Protein AF-C1FHH2-F1 (afdb_monomer_lite)

Radius of gyration: 16.03 Å; chains: 1; bounding box: 35×28×40 Å

Sequence (128 aa):
MITPAQGFLLSTAGNAAMCVGLPRKQVTDIYLNGTQIQDNSEADAGWRFFGLAGGAACAAVYLADKTVTNADDRKILNGAIAANAIGNAALFVQHKFMDHVKPELRWLNLGMQAGVAGLAVKALLDKK

Foldseek 3Di:
DQALLNLLLVLQLVQLCCLQPDQPQVVVVVFFDPDGDDDDPVVSVVSNVSSVVSNVVSVVLVVCVVPDDDDVSLLVSLVVSLVVLVVQLCCLPPPPVNPRTDPVVSVVSNVSSVVSNVNSVVSNVVSD

Organism: Micromonas commoda (strain RCC299 / NOUM17 / CCMP2709) (NCBI:txid296587)

pLDDT: mean 88.23, std 6.31, range [51.91, 94.69]

Structure (mmCIF, N/CA/C/O backbone):
data_AF-C1FHH2-F1
#
_entry.id   AF-C1FHH2-F1
#
loop_
_atom_site.group_PDB
_atom_site.id
_atom_site.type_symbol
_atom_site.label_atom_id
_atom_site.label_alt_id
_atom_site.label_comp_id
_atom_site.label_asym_id
_atom_site.label_entity_id
_atom_site.label_seq_id
_atom_site.pdbx_PDB_ins_code
_atom_site.Cartn_x
_atom_site.Cartn_y
_atom_site.Cartn_z
_atom_site.occupancy
_atom_site.B_iso_or_equiv
_atom_site.auth_seq_id
_atom_site.auth_comp_id
_atom_site.auth_asym_id
_atom_site.auth_atom_id
_atom_site.pdbx_PDB_model_num
ATOM 1 N N . MET A 1 1 ? -19.039 9.250 4.655 1.00 66.19 1 MET A N 1
ATOM 2 C CA . MET A 1 1 ? -17.614 9.587 4.876 1.00 66.19 1 MET A CA 1
ATOM 3 C C . MET A 1 1 ? -16.800 8.371 4.458 1.00 66.19 1 MET A C 1
ATOM 5 O O . MET A 1 1 ? -17.252 7.273 4.755 1.00 66.19 1 MET A O 1
ATOM 9 N N . ILE A 1 2 ? -15.699 8.543 3.722 1.00 83.06 2 ILE A N 1
ATOM 10 C CA . ILE A 1 2 ? -14.826 7.429 3.302 1.00 83.06 2 ILE A CA 1
ATOM 11 C C . ILE A 1 2 ? -14.090 6.895 4.540 1.00 83.06 2 ILE A C 1
ATOM 13 O O . ILE A 1 2 ? -13.546 7.696 5.301 1.00 83.06 2 ILE A O 1
ATOM 17 N N . THR A 1 3 ? -14.096 5.577 4.767 1.00 89.56 3 THR A N 1
ATOM 18 C CA . THR A 1 3 ? -13.329 4.952 5.862 1.00 89.56 3 THR A CA 1
ATOM 19 C C . THR A 1 3 ? -11.839 4.877 5.509 1.00 89.56 3 THR A C 1
ATOM 21 O O . THR A 1 3 ? -11.492 4.858 4.325 1.00 89.56 3 THR A O 1
ATOM 24 N N . PRO A 1 4 ? -10.926 4.789 6.494 1.00 91.31 4 PRO A N 1
ATOM 25 C CA . PRO A 1 4 ? -9.502 4.594 6.214 1.00 91.31 4 PRO A CA 1
ATOM 26 C C . PRO A 1 4 ? -9.228 3.385 5.309 1.00 91.31 4 PRO A C 1
ATOM 28 O O . PRO A 1 4 ? -8.425 3.477 4.384 1.00 91.31 4 PRO A O 1
ATOM 31 N N . ALA A 1 5 ? -9.958 2.283 5.508 1.00 91.62 5 ALA A N 1
ATOM 32 C CA . ALA A 1 5 ? -9.858 1.083 4.680 1.00 91.62 5 ALA A CA 1
ATOM 33 C C . ALA A 1 5 ? -10.319 1.316 3.233 1.00 91.62 5 ALA A C 1
ATOM 35 O O . ALA A 1 5 ? -9.680 0.836 2.301 1.00 91.62 5 ALA A O 1
ATOM 36 N N . GLN A 1 6 ? -11.391 2.087 3.021 1.00 91.12 6 GLN A N 1
ATOM 37 C CA . GLN A 1 6 ? -11.810 2.496 1.677 1.00 91.12 6 GLN A CA 1
ATOM 38 C C . GLN A 1 6 ? -10.769 3.403 1.008 1.00 91.12 6 GLN A C 1
ATOM 40 O O . GLN A 1 6 ? -10.508 3.248 -0.181 1.00 91.12 6 GLN A O 1
ATOM 45 N N . GLY A 1 7 ? -10.147 4.313 1.763 1.00 88.94 7 GLY A N 1
ATOM 46 C CA . GLY A 1 7 ? -9.039 5.134 1.271 1.00 88.94 7 GLY A CA 1
ATOM 47 C C . GLY A 1 7 ? -7.842 4.285 0.838 1.00 88.94 7 GLY A C 1
ATOM 48 O O . GLY A 1 7 ? -7.342 4.457 -0.270 1.00 88.94 7 GLY A O 1
ATOM 49 N N . PHE A 1 8 ? -7.437 3.325 1.675 1.00 90.25 8 PHE A N 1
ATOM 50 C CA . PHE A 1 8 ? -6.359 2.377 1.375 1.00 90.25 8 PHE A CA 1
ATOM 51 C C . PHE A 1 8 ? -6.658 1.526 0.134 1.00 90.25 8 PHE A C 1
ATOM 53 O O . PHE A 1 8 ? -5.800 1.346 -0.732 1.00 90.25 8 PHE A O 1
ATOM 60 N N . LEU A 1 9 ? -7.896 1.036 0.017 1.00 90.81 9 LEU A N 1
ATOM 61 C CA . LEU A 1 9 ? -8.351 0.280 -1.144 1.00 90.81 9 LEU A CA 1
ATOM 62 C C . LEU A 1 9 ? -8.231 1.116 -2.424 1.00 90.81 9 LEU A C 1
ATOM 64 O O . LEU A 1 9 ? -7.641 0.660 -3.400 1.00 90.81 9 LEU A O 1
ATOM 68 N N . LEU A 1 10 ? -8.751 2.347 -2.414 1.00 86.06 10 LEU A N 1
ATOM 69 C CA . LEU A 1 10 ? -8.702 3.248 -3.568 1.00 86.06 10 LEU A CA 1
ATOM 70 C C . LEU A 1 10 ? -7.269 3.628 -3.957 1.00 86.06 10 LEU A C 1
ATOM 72 O O . LEU A 1 10 ? -6.986 3.768 -5.145 1.00 86.06 10 LEU A O 1
ATOM 76 N N . SER A 1 11 ? -6.363 3.775 -2.986 1.00 84.56 11 SER A N 1
ATOM 77 C CA . SER A 1 11 ? -4.970 4.130 -3.269 1.00 84.56 11 SER A CA 1
ATOM 78 C C . SER A 1 11 ? -4.131 2.955 -3.780 1.00 84.56 11 SER A C 1
ATOM 80 O O . SER A 1 11 ? -3.161 3.179 -4.503 1.00 84.56 11 SER A O 1
ATOM 82 N N . THR A 1 12 ? -4.489 1.714 -3.429 1.00 86.38 12 THR A N 1
ATOM 83 C CA . THR A 1 12 ? -3.597 0.552 -3.602 1.00 86.38 12 THR A CA 1
ATOM 84 C C . THR A 1 12 ? -4.122 -0.496 -4.586 1.00 86.38 12 THR A C 1
ATOM 86 O O . THR A 1 12 ? -3.328 -1.120 -5.292 1.00 86.38 12 THR A O 1
ATOM 89 N N . ALA A 1 13 ? -5.442 -0.674 -4.707 1.00 86.25 13 ALA A N 1
ATOM 90 C CA . ALA A 1 13 ? -6.019 -1.730 -5.546 1.00 86.25 13 ALA A CA 1
ATOM 91 C C . ALA A 1 13 ? -5.738 -1.534 -7.041 1.00 86.25 13 ALA A C 1
ATOM 93 O O . ALA A 1 13 ? -5.522 -2.510 -7.757 1.00 86.25 13 ALA A O 1
ATOM 94 N N . GLY A 1 14 ? -5.692 -0.281 -7.505 1.00 83.75 14 GLY A N 1
ATOM 95 C CA . GLY A 1 14 ? -5.312 0.038 -8.881 1.00 83.75 14 GLY A CA 1
ATOM 96 C C . GLY A 1 14 ? -3.899 -0.449 -9.203 1.00 83.75 14 GLY A C 1
ATOM 97 O O . GLY A 1 14 ? -3.701 -1.142 -10.195 1.00 83.75 14 GLY A O 1
ATOM 98 N N . ASN A 1 15 ? -2.934 -0.188 -8.315 1.00 84.88 15 ASN A N 1
ATOM 99 C CA . ASN A 1 15 ? -1.556 -0.659 -8.480 1.00 84.88 15 ASN A CA 1
ATOM 100 C C . ASN A 1 15 ? -1.490 -2.190 -8.497 1.00 84.88 15 ASN A C 1
ATOM 102 O O . ASN A 1 15 ? -0.841 -2.766 -9.364 1.00 84.88 15 ASN A O 1
ATOM 106 N N . ALA A 1 16 ? -2.219 -2.852 -7.595 1.00 89.81 16 ALA A N 1
ATOM 107 C CA . ALA A 1 16 ? -2.303 -4.309 -7.565 1.00 89.81 16 ALA A CA 1
ATOM 108 C C . ALA A 1 16 ? -2.843 -4.890 -8.885 1.00 89.81 16 ALA A C 1
ATOM 110 O O . ALA A 1 16 ? -2.253 -5.817 -9.439 1.00 89.81 16 ALA A O 1
ATOM 111 N N . ALA A 1 17 ? -3.919 -4.314 -9.427 1.00 88.88 17 ALA A N 1
ATOM 112 C CA . ALA A 1 17 ? -4.493 -4.740 -10.701 1.00 88.88 17 ALA A CA 1
ATOM 113 C C . ALA A 1 17 ? -3.524 -4.529 -11.874 1.00 88.88 17 ALA A C 1
ATOM 115 O O . ALA A 1 17 ? -3.368 -5.422 -12.705 1.00 88.88 17 ALA A O 1
ATOM 116 N N . MET A 1 18 ? -2.824 -3.391 -11.915 1.00 87.12 18 MET A N 1
ATOM 117 C CA . MET A 1 18 ? -1.807 -3.102 -12.933 1.00 87.12 18 MET A CA 1
ATOM 118 C C . MET A 1 18 ? -0.657 -4.112 -12.879 1.00 87.12 18 MET A C 1
ATOM 120 O O . MET A 1 18 ? -0.188 -4.564 -13.922 1.00 87.12 18 MET A O 1
ATOM 124 N N . CYS A 1 19 ? -0.249 -4.519 -11.673 1.00 89.12 19 CYS A N 1
ATOM 125 C CA . CYS A 1 19 ? 0.794 -5.521 -11.486 1.00 89.12 19 CYS A CA 1
ATOM 126 C C . CYS A 1 19 ? 0.431 -6.905 -12.054 1.00 89.12 19 CYS A C 1
ATOM 128 O O . CYS A 1 19 ? 1.304 -7.648 -12.495 1.00 89.12 19 CYS A O 1
ATOM 130 N N . VAL A 1 20 ? -0.855 -7.265 -12.058 1.00 90.06 20 VAL A N 1
ATOM 131 C CA . VAL A 1 20 ? -1.324 -8.546 -12.615 1.00 90.06 20 VAL A CA 1
ATOM 132 C C . VAL A 1 20 ? -1.636 -8.437 -14.106 1.00 90.06 20 VAL A C 1
ATOM 134 O O . VAL A 1 20 ? -1.329 -9.347 -14.874 1.00 90.06 20 VAL A O 1
ATOM 137 N N . GLY A 1 21 ? -2.300 -7.351 -14.498 1.00 87.62 21 GLY A N 1
ATOM 138 C CA . GLY A 1 21 ? -2.935 -7.221 -15.805 1.00 87.62 21 GLY A CA 1
ATOM 139 C C . GLY A 1 21 ? -2.034 -6.669 -16.901 1.00 87.62 21 GLY A C 1
ATOM 140 O O . GLY A 1 21 ? -2.332 -6.890 -18.073 1.00 87.62 21 GLY A O 1
ATOM 141 N N . LEU A 1 22 ? -0.956 -5.960 -16.553 1.00 88.81 22 LEU A N 1
ATOM 142 C CA . LEU A 1 22 ? -0.108 -5.285 -17.533 1.00 88.81 22 LEU A CA 1
ATOM 143 C C . LEU A 1 22 ? 1.336 -5.800 -17.529 1.00 88.81 22 LEU A C 1
ATOM 145 O O . LEU A 1 22 ? 1.862 -6.148 -16.468 1.00 88.81 22 LEU A O 1
ATOM 149 N N . PRO A 1 23 ? 2.014 -5.797 -18.697 1.00 88.25 23 PRO A N 1
ATOM 150 C CA . PRO A 1 23 ? 3.417 -6.182 -18.786 1.00 88.25 23 PRO A CA 1
ATOM 151 C C . PRO A 1 23 ? 4.298 -5.305 -17.894 1.00 88.25 23 PRO A C 1
ATOM 153 O O . PRO A 1 23 ? 4.286 -4.076 -18.029 1.00 88.25 23 PRO A O 1
ATOM 156 N N . ARG A 1 24 ? 5.119 -5.928 -17.035 1.00 89.38 24 ARG A N 1
ATOM 157 C CA . ARG A 1 24 ? 5.987 -5.216 -16.084 1.00 89.38 24 ARG A CA 1
ATOM 158 C C . ARG A 1 24 ? 6.814 -4.132 -16.762 1.00 89.38 24 ARG A C 1
ATOM 160 O O . ARG A 1 24 ? 6.800 -2.998 -16.302 1.00 89.38 24 ARG A O 1
ATOM 167 N N . LYS A 1 25 ? 7.479 -4.471 -17.874 1.00 86.69 25 LYS A N 1
ATOM 168 C CA . LYS A 1 25 ? 8.348 -3.551 -18.620 1.00 86.69 25 LYS A CA 1
ATOM 169 C C . LYS A 1 25 ? 7.626 -2.265 -19.024 1.00 86.69 25 LYS A C 1
ATOM 171 O O . LYS A 1 25 ? 8.120 -1.176 -18.747 1.00 86.69 25 LYS A O 1
ATOM 176 N N . GLN A 1 26 ? 6.448 -2.387 -19.632 1.00 83.62 26 GLN A N 1
ATOM 177 C CA . GLN A 1 26 ? 5.676 -1.232 -20.092 1.00 83.62 26 GLN A CA 1
ATOM 178 C C . GLN A 1 26 ? 5.253 -0.341 -18.924 1.00 83.62 26 GLN A C 1
ATOM 180 O O . GLN A 1 26 ? 5.376 0.878 -19.004 1.00 83.62 26 GLN A O 1
ATOM 185 N N . VAL A 1 27 ? 4.804 -0.944 -17.818 1.00 84.12 27 VAL A N 1
ATOM 186 C CA . VAL A 1 27 ? 4.428 -0.181 -16.623 1.00 84.12 27 VAL A CA 1
ATOM 187 C C . VAL A 1 27 ? 5.647 0.529 -16.043 1.00 84.12 27 VAL A C 1
ATOM 189 O O . VAL A 1 27 ? 5.601 1.727 -15.790 1.00 84.12 27 VAL A O 1
ATOM 192 N N . THR A 1 28 ? 6.775 -0.155 -15.885 1.00 84.12 28 THR A N 1
ATOM 193 C CA . THR A 1 28 ? 7.985 0.472 -15.342 1.00 84.12 28 THR A CA 1
ATOM 194 C C . THR A 1 28 ? 8.552 1.560 -16.246 1.00 84.12 28 THR A C 1
ATOM 196 O O . THR A 1 28 ? 8.997 2.574 -15.727 1.00 84.12 28 THR A O 1
ATOM 199 N N . ASP A 1 29 ? 8.475 1.428 -17.572 1.00 82.50 29 ASP A N 1
ATOM 200 C CA . ASP A 1 29 ? 8.922 2.478 -18.499 1.00 82.50 29 ASP A CA 1
ATOM 201 C C . ASP A 1 29 ? 8.090 3.773 -18.329 1.00 82.50 29 ASP A C 1
ATOM 203 O O . ASP A 1 29 ? 8.594 4.883 -18.513 1.00 82.50 29 ASP A O 1
ATOM 207 N N . ILE A 1 30 ? 6.819 3.660 -17.915 1.00 82.75 30 ILE A N 1
ATOM 208 C CA . ILE A 1 30 ? 5.981 4.817 -17.556 1.00 82.75 30 ILE A CA 1
ATOM 209 C C . ILE A 1 30 ? 6.450 5.441 -16.237 1.00 82.75 30 ILE A C 1
ATOM 211 O O . ILE A 1 30 ? 6.467 6.670 -16.123 1.00 82.75 30 ILE A O 1
ATOM 215 N N . TYR A 1 31 ? 6.830 4.621 -15.255 1.00 83.12 31 TYR A N 1
ATOM 216 C CA . TYR A 1 31 ? 7.180 5.081 -13.909 1.00 83.12 31 TYR A CA 1
ATOM 217 C C . TYR A 1 31 ? 8.607 5.617 -13.780 1.00 83.12 31 TYR A C 1
ATOM 219 O O . TYR A 1 31 ? 8.854 6.501 -12.958 1.00 83.12 31 TYR A O 1
ATOM 227 N N . LEU A 1 32 ? 9.545 5.093 -14.565 1.00 85.88 32 LEU A N 1
ATOM 228 C CA . LEU A 1 32 ? 10.966 5.379 -14.418 1.00 85.88 32 LEU A CA 1
ATOM 229 C C . LEU A 1 32 ? 11.404 6.605 -15.223 1.00 85.88 32 LEU A C 1
ATOM 231 O O . LEU A 1 32 ? 10.920 6.878 -16.323 1.00 85.88 32 LEU A O 1
ATOM 235 N N . ASN A 1 33 ? 12.357 7.353 -14.675 1.00 80.56 33 ASN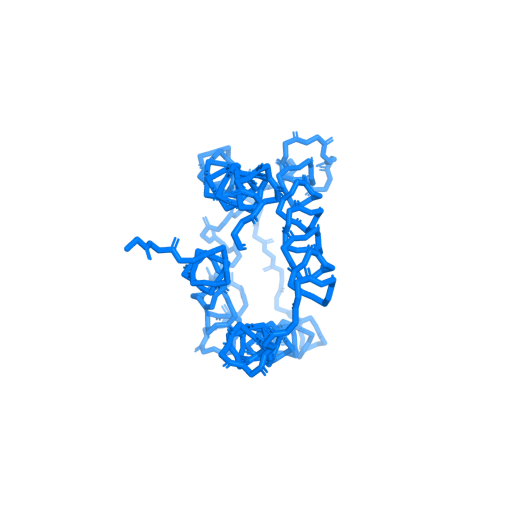 A N 1
ATOM 236 C CA . ASN A 1 33 ? 12.939 8.521 -15.322 1.00 80.56 33 ASN A CA 1
ATOM 237 C C . ASN A 1 33 ? 14.059 8.098 -16.287 1.00 80.56 33 ASN A C 1
ATOM 239 O O . ASN A 1 33 ? 15.230 8.037 -15.915 1.00 80.56 33 ASN A O 1
ATOM 243 N N . GLY A 1 34 ? 13.685 7.720 -17.512 1.00 70.19 34 GLY A N 1
ATOM 244 C CA . GLY A 1 34 ? 14.626 7.403 -18.598 1.00 70.19 34 GLY A CA 1
ATOM 245 C C . GLY A 1 34 ? 15.383 6.076 -18.455 1.00 70.19 34 GLY A C 1
ATOM 246 O O . GLY A 1 34 ? 16.130 5.703 -19.355 1.00 70.19 34 GLY A O 1
ATOM 247 N N . THR A 1 35 ? 15.178 5.337 -17.361 1.00 74.56 35 THR A N 1
ATOM 248 C CA . THR A 1 35 ? 15.747 3.997 -17.173 1.00 74.56 35 THR A CA 1
ATOM 249 C C . THR A 1 35 ? 14.828 2.966 -17.814 1.00 74.56 35 THR A C 1
ATOM 251 O O . THR A 1 35 ? 13.719 2.746 -17.334 1.00 74.56 35 THR A O 1
ATOM 254 N N . GLN A 1 36 ? 15.290 2.324 -18.885 1.00 75.69 36 GLN A N 1
ATOM 255 C CA . GLN A 1 36 ? 14.599 1.171 -19.452 1.00 75.69 36 GLN A CA 1
ATOM 256 C C . GLN A 1 36 ? 15.056 -0.090 -18.738 1.00 75.69 36 GLN A C 1
ATOM 258 O O . GLN A 1 36 ? 16.254 -0.353 -18.618 1.00 75.69 36 GLN A O 1
ATOM 263 N N . ILE A 1 37 ? 14.098 -0.885 -18.281 1.00 80.31 37 ILE A N 1
ATOM 264 C CA . ILE A 1 37 ? 14.412 -2.179 -17.691 1.00 80.31 37 ILE A CA 1
ATOM 265 C C . ILE A 1 37 ? 14.438 -3.269 -18.760 1.00 80.31 37 ILE A C 1
ATOM 267 O O . ILE A 1 37 ? 13.703 -3.216 -19.750 1.00 80.31 37 ILE A O 1
ATOM 271 N N . GLN A 1 38 ? 15.281 -4.273 -18.541 1.00 83.88 38 GLN A N 1
ATOM 272 C CA . GLN A 1 38 ? 15.327 -5.453 -19.395 1.00 83.88 38 GLN A CA 1
ATOM 273 C C . GLN A 1 38 ? 14.165 -6.399 -19.089 1.00 83.88 38 GLN A C 1
ATOM 275 O O . GLN A 1 38 ? 13.659 -6.457 -17.958 1.00 83.88 38 GLN A O 1
ATOM 280 N N . ASP A 1 39 ? 13.778 -7.166 -20.105 1.00 84.31 39 ASP A N 1
ATOM 281 C CA . ASP A 1 39 ? 12.865 -8.285 -19.930 1.00 84.31 39 ASP A CA 1
ATOM 282 C C . ASP A 1 39 ? 13.521 -9.347 -19.046 1.00 84.31 39 ASP A C 1
ATOM 284 O O . ASP A 1 39 ? 14.668 -9.746 -19.246 1.00 84.31 39 ASP A O 1
ATOM 288 N N . ASN A 1 40 ? 12.791 -9.772 -18.019 1.00 89.88 40 ASN A N 1
ATOM 289 C CA . ASN A 1 40 ? 13.246 -10.758 -17.050 1.00 89.88 40 ASN A CA 1
ATOM 290 C C . ASN A 1 40 ? 12.016 -11.499 -16.518 1.00 89.88 40 ASN A C 1
ATOM 292 O O . ASN A 1 40 ? 11.113 -10.878 -15.950 1.00 89.88 40 ASN A O 1
ATOM 296 N N . SER A 1 41 ? 11.978 -12.812 -16.742 1.00 89.31 41 SER A N 1
ATOM 297 C CA . SER A 1 41 ? 10.834 -13.669 -16.424 1.00 89.31 41 SER A CA 1
ATOM 298 C C . SER A 1 41 ? 10.609 -13.821 -14.921 1.00 89.31 41 SER A C 1
ATOM 300 O O . SER A 1 41 ? 9.464 -13.807 -14.477 1.00 89.31 41 SER A O 1
ATOM 302 N N . GLU A 1 42 ? 11.675 -13.909 -14.125 1.00 91.94 42 GLU A N 1
ATOM 303 C CA . GLU A 1 42 ? 11.581 -13.994 -12.663 1.00 91.94 42 GLU A CA 1
ATOM 304 C C . GLU A 1 42 ? 11.016 -12.701 -12.068 1.00 91.94 42 GLU A C 1
ATOM 306 O O . GLU A 1 42 ? 10.125 -12.730 -11.221 1.00 91.94 42 GLU A O 1
ATOM 311 N N . ALA A 1 43 ? 11.471 -11.551 -12.564 1.00 89.69 43 ALA A N 1
ATOM 312 C CA . ALA A 1 43 ? 10.969 -10.252 -12.148 1.00 89.69 43 ALA A CA 1
ATOM 313 C C . ALA A 1 43 ? 9.514 -10.026 -12.594 1.00 89.69 43 ALA A C 1
ATOM 315 O O . ALA A 1 43 ? 8.757 -9.394 -11.859 1.00 89.69 43 ALA A O 1
ATOM 316 N N . ASP A 1 44 ? 9.098 -10.541 -13.760 1.00 91.06 44 ASP A N 1
ATOM 317 C CA . ASP A 1 44 ? 7.690 -10.512 -14.196 1.00 91.06 44 ASP A CA 1
ATOM 318 C C . ASP A 1 44 ? 6.806 -11.423 -13.329 1.00 91.06 44 ASP A C 1
ATOM 320 O O . ASP A 1 44 ? 5.714 -11.026 -12.922 1.00 91.06 44 ASP A O 1
ATOM 324 N N . ALA A 1 45 ? 7.296 -12.610 -12.959 1.00 92.12 45 ALA A N 1
ATOM 325 C CA . ALA A 1 45 ? 6.606 -13.491 -12.021 1.00 92.12 45 ALA A CA 1
ATOM 326 C C . ALA A 1 45 ? 6.453 -12.831 -10.640 1.00 92.12 45 ALA A C 1
ATOM 328 O O . ALA A 1 45 ? 5.356 -12.820 -10.077 1.00 92.12 45 ALA A O 1
ATOM 329 N N . GLY A 1 46 ? 7.523 -12.211 -10.130 1.00 92.56 46 GLY A N 1
ATOM 330 C CA . GLY A 1 46 ? 7.492 -11.433 -8.894 1.00 92.5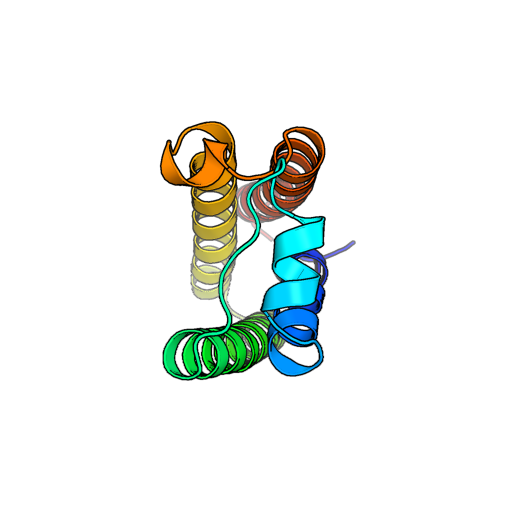6 46 GLY A CA 1
ATOM 331 C C . GLY A 1 46 ? 6.495 -10.276 -8.967 1.00 92.56 46 GLY A C 1
ATOM 332 O O . GLY A 1 46 ? 5.674 -10.117 -8.069 1.00 92.56 46 GLY A O 1
ATOM 333 N N . TRP A 1 47 ? 6.502 -9.513 -10.060 1.00 91.62 47 TRP A N 1
ATOM 334 C CA . TRP A 1 47 ? 5.568 -8.410 -10.308 1.00 91.62 47 TRP A CA 1
ATOM 335 C C . TRP A 1 47 ? 4.102 -8.855 -10.242 1.00 91.62 47 TRP A C 1
AT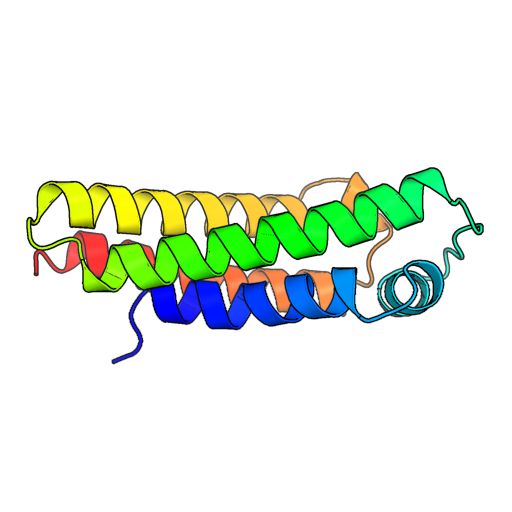OM 337 O O . TRP A 1 47 ? 3.310 -8.271 -9.500 1.00 91.62 47 TRP A O 1
ATOM 347 N N . ARG A 1 48 ? 3.753 -9.956 -10.915 1.00 93.56 48 ARG A N 1
ATOM 348 C CA . ARG A 1 48 ? 2.399 -10.530 -10.864 1.00 93.56 48 ARG A CA 1
ATOM 349 C C . ARG A 1 48 ? 2.033 -11.016 -9.468 1.00 93.56 48 ARG A C 1
ATOM 351 O O . ARG A 1 48 ? 0.920 -10.768 -9.004 1.00 93.56 48 ARG A O 1
ATOM 358 N N . PHE A 1 49 ? 2.965 -11.679 -8.784 1.00 93.62 49 PHE A N 1
ATOM 359 C CA . PHE A 1 49 ? 2.754 -12.134 -7.413 1.00 93.62 49 PHE A CA 1
ATOM 360 C C . PHE A 1 49 ? 2.495 -10.958 -6.464 1.00 93.62 49 PHE A C 1
ATOM 362 O O . PHE A 1 49 ? 1.552 -11.008 -5.677 1.00 93.62 49 PHE A O 1
ATOM 369 N N . PHE A 1 50 ? 3.256 -9.866 -6.589 1.00 91.31 50 PHE A N 1
ATOM 370 C CA . PHE A 1 50 ? 3.014 -8.628 -5.845 1.00 91.31 50 PHE A CA 1
ATOM 371 C C . PHE A 1 50 ? 1.624 -8.054 -6.121 1.00 91.31 50 PHE A C 1
ATOM 373 O O . PHE A 1 50 ? 0.955 -7.611 -5.188 1.00 91.31 50 PHE A O 1
ATOM 380 N N . GLY A 1 51 ? 1.164 -8.100 -7.371 1.00 92.19 51 GLY A N 1
ATOM 381 C CA . GLY A 1 51 ? -0.194 -7.698 -7.726 1.00 92.19 51 GLY A CA 1
ATOM 382 C C . GLY A 1 51 ? -1.267 -8.531 -7.025 1.00 92.19 51 GLY A C 1
ATOM 383 O O . GLY A 1 51 ? -2.172 -7.979 -6.401 1.00 92.19 51 GLY A O 1
ATOM 384 N N . LEU A 1 52 ? -1.135 -9.859 -7.045 1.00 94.31 52 LEU A N 1
ATOM 385 C CA . LEU A 1 52 ? -2.069 -10.764 -6.367 1.00 94.31 52 LEU A CA 1
ATOM 386 C C . LEU A 1 52 ? -2.056 -10.570 -4.846 1.00 94.31 52 LEU A C 1
ATOM 388 O O . LEU A 1 52 ? -3.116 -10.456 -4.231 1.00 94.31 52 LEU A O 1
ATOM 392 N N . ALA A 1 53 ? -0.869 -10.477 -4.245 1.00 94.12 53 ALA A N 1
ATOM 393 C CA . ALA A 1 53 ? -0.711 -10.243 -2.813 1.00 94.12 53 ALA A CA 1
ATOM 394 C C . ALA A 1 53 ? -1.296 -8.885 -2.393 1.00 94.12 53 ALA A C 1
ATOM 396 O O . ALA A 1 53 ? -2.018 -8.801 -1.400 1.00 94.12 53 ALA A O 1
ATOM 397 N N . GLY A 1 54 ? -1.048 -7.831 -3.176 1.00 91.12 54 GLY A N 1
ATOM 398 C CA . GLY A 1 54 ? -1.612 -6.501 -2.946 1.00 91.12 54 GLY A CA 1
ATOM 399 C C . GLY A 1 54 ? -3.136 -6.484 -3.061 1.00 91.12 54 GLY A C 1
ATOM 400 O O . GLY A 1 54 ? -3.810 -5.888 -2.219 1.00 91.12 54 GLY A O 1
ATOM 401 N N . GLY A 1 55 ? -3.692 -7.188 -4.051 1.00 92.81 55 GLY A N 1
ATOM 402 C CA . GLY A 1 55 ? -5.136 -7.348 -4.217 1.00 92.81 55 GLY A CA 1
ATOM 403 C C . GLY A 1 55 ? -5.775 -8.096 -3.045 1.00 92.81 55 GLY A C 1
ATOM 404 O O . GLY A 1 55 ? -6.784 -7.645 -2.501 1.00 92.81 55 GLY A O 1
ATOM 405 N N . ALA A 1 56 ? -5.150 -9.186 -2.594 1.00 93.19 56 ALA A N 1
ATOM 406 C CA . ALA A 1 56 ? -5.599 -9.944 -1.429 1.00 93.19 56 ALA A CA 1
ATOM 407 C C . ALA A 1 56 ? -5.543 -9.105 -0.141 1.00 93.19 56 ALA A C 1
ATOM 409 O O . ALA A 1 56 ? -6.501 -9.105 0.629 1.00 93.19 56 ALA A O 1
ATOM 410 N N . ALA A 1 57 ? -4.469 -8.335 0.066 1.00 92.12 57 ALA A N 1
ATOM 411 C CA . ALA A 1 57 ? -4.344 -7.428 1.206 1.00 92.12 57 ALA A CA 1
ATOM 412 C C . ALA A 1 57 ? -5.429 -6.341 1.191 1.00 92.12 57 ALA A C 1
ATOM 414 O O . ALA A 1 57 ? -6.068 -6.086 2.210 1.00 92.12 57 ALA A O 1
ATOM 415 N N . CYS A 1 58 ? -5.694 -5.745 0.027 1.00 93.25 58 CYS A N 1
ATOM 416 C CA . CYS A 1 58 ? -6.771 -4.777 -0.162 1.00 93.25 58 CYS A CA 1
ATOM 417 C C . CYS A 1 58 ? -8.149 -5.362 0.185 1.00 93.25 58 CYS A C 1
ATOM 419 O O . CYS A 1 58 ? -8.920 -4.742 0.920 1.00 93.25 58 CYS A O 1
ATOM 421 N N . ALA A 1 59 ? -8.447 -6.569 -0.307 1.00 92.38 59 ALA A N 1
ATOM 422 C CA . ALA A 1 59 ? -9.692 -7.265 -0.003 1.00 92.38 59 ALA A CA 1
ATOM 423 C C . ALA A 1 59 ? -9.806 -7.599 1.493 1.00 92.38 59 ALA A C 1
ATOM 425 O O . ALA A 1 59 ? -10.852 -7.362 2.092 1.00 92.38 59 ALA A O 1
ATOM 426 N N . ALA A 1 60 ? -8.726 -8.083 2.112 1.00 93.94 60 ALA A N 1
ATOM 427 C CA . ALA A 1 60 ? -8.689 -8.409 3.534 1.00 93.94 60 ALA A CA 1
ATOM 428 C C . ALA A 1 60 ? -8.925 -7.174 4.414 1.00 93.94 60 ALA A C 1
ATOM 430 O O . ALA A 1 60 ? -9.743 -7.230 5.327 1.00 93.94 60 ALA A O 1
ATOM 431 N N . VAL A 1 61 ? -8.273 -6.046 4.114 1.00 93.81 61 VAL A N 1
ATOM 432 C CA . VAL A 1 61 ? -8.468 -4.780 4.841 1.00 93.81 61 VAL A CA 1
ATOM 433 C C . VAL A 1 61 ? -9.902 -4.274 4.685 1.00 93.81 61 VAL A C 1
ATOM 435 O O . VAL A 1 61 ? -10.515 -3.855 5.666 1.00 93.81 61 VAL A O 1
ATOM 438 N N . TYR A 1 62 ? -10.469 -4.349 3.477 1.00 93.50 62 TYR A N 1
ATOM 439 C CA . TYR A 1 62 ? -11.855 -3.943 3.241 1.00 93.50 62 TYR A CA 1
ATOM 440 C C . TYR A 1 62 ? -12.864 -4.844 3.966 1.00 93.50 62 TYR A C 1
ATOM 442 O O . TYR A 1 62 ? -13.828 -4.345 4.544 1.00 93.50 62 TYR A O 1
ATOM 450 N N . LEU A 1 63 ? -12.644 -6.160 3.978 1.00 94.19 63 LEU A N 1
ATOM 451 C CA . LEU A 1 63 ? -13.483 -7.096 4.726 1.00 94.19 63 LEU A CA 1
ATOM 452 C C . LEU A 1 63 ? -13.357 -6.870 6.235 1.00 94.19 63 LEU A C 1
ATOM 454 O O . LEU A 1 63 ? -14.379 -6.749 6.905 1.00 94.19 63 LEU A O 1
ATOM 458 N N . ALA A 1 64 ? -12.135 -6.719 6.754 1.00 93.38 64 ALA A N 1
ATOM 459 C CA . ALA A 1 64 ? -11.891 -6.414 8.162 1.00 93.38 64 ALA A CA 1
ATOM 460 C C . ALA A 1 64 ? -12.607 -5.126 8.595 1.00 93.38 64 ALA A C 1
ATOM 462 O O . ALA A 1 64 ? -13.213 -5.084 9.664 1.00 93.38 64 ALA A O 1
ATOM 463 N N . ASP A 1 65 ? -12.628 -4.100 7.737 1.00 92.50 65 ASP A N 1
ATOM 464 C CA . ASP A 1 65 ? -13.366 -2.862 7.999 1.00 92.50 65 ASP A CA 1
ATOM 465 C C . ASP A 1 65 ? -14.866 -3.102 8.226 1.00 92.50 65 ASP A C 1
ATOM 467 O O . ASP A 1 65 ? -15.488 -2.401 9.025 1.00 92.50 65 ASP A O 1
ATOM 471 N N . LYS A 1 66 ? -15.446 -4.104 7.556 1.00 90.88 66 LYS A N 1
ATOM 472 C CA . LYS A 1 66 ? -16.861 -4.476 7.684 1.00 90.88 66 LYS A CA 1
ATOM 473 C C . LYS A 1 66 ? -17.143 -5.421 8.844 1.00 90.88 66 LYS A C 1
ATOM 475 O O . LYS A 1 66 ? -18.246 -5.376 9.381 1.00 90.88 66 LYS A O 1
ATOM 480 N N . THR A 1 67 ? -16.195 -6.277 9.210 1.00 92.81 67 THR A N 1
ATOM 481 C CA . THR A 1 67 ? -16.427 -7.353 10.184 1.00 92.81 67 THR A CA 1
ATOM 482 C C . THR A 1 67 ? -15.971 -7.011 11.597 1.00 92.81 67 THR A C 1
ATOM 484 O O . THR A 1 67 ? -16.501 -7.575 12.549 1.00 92.81 67 THR A O 1
ATOM 487 N N . VAL A 1 68 ? -15.006 -6.104 11.767 1.00 91.56 68 VAL A N 1
ATOM 488 C CA . VAL A 1 68 ? -14.538 -5.679 13.093 1.00 91.56 68 VAL A CA 1
ATOM 489 C C . VAL A 1 68 ?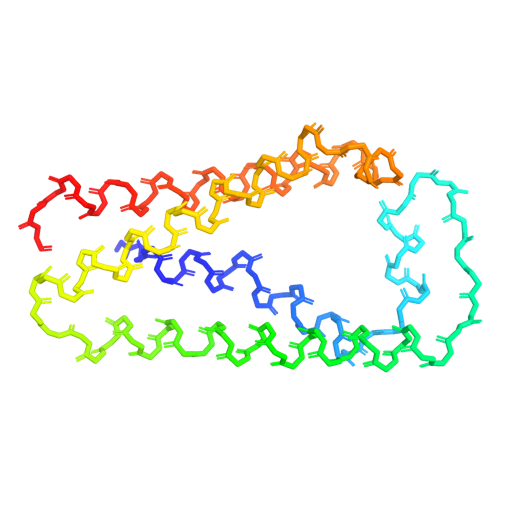 -15.616 -4.838 13.776 1.00 91.56 68 VAL A C 1
ATOM 491 O O . VAL A 1 68 ? -15.974 -3.769 13.298 1.00 91.56 68 VAL A O 1
ATOM 494 N N . THR A 1 69 ? -16.143 -5.276 14.913 1.00 86.62 69 THR A N 1
ATOM 495 C CA . THR A 1 69 ? -17.223 -4.549 15.610 1.00 86.62 69 THR A CA 1
ATOM 496 C C . THR A 1 69 ? -16.785 -3.905 16.920 1.00 86.62 69 THR A C 1
ATOM 498 O O . THR A 1 69 ? -17.437 -2.968 17.374 1.00 86.62 69 THR A O 1
ATOM 501 N N . ASN A 1 70 ? -15.685 -4.364 17.524 1.00 91.62 70 ASN A N 1
ATOM 502 C CA . ASN A 1 70 ? -15.167 -3.796 18.767 1.00 91.62 70 ASN A CA 1
ATOM 503 C C . ASN A 1 70 ? -14.155 -2.664 18.511 1.00 91.62 70 ASN A C 1
ATOM 505 O O . ASN A 1 70 ? -13.507 -2.597 17.464 1.00 91.62 70 ASN A O 1
ATOM 509 N N . ALA A 1 71 ? -14.032 -1.766 19.489 1.00 88.19 71 ALA A N 1
ATOM 510 C CA . ALA A 1 71 ? -13.238 -0.547 19.368 1.00 88.19 71 ALA A CA 1
ATOM 511 C C . ALA A 1 71 ? -11.719 -0.788 19.382 1.00 88.19 71 ALA A C 1
ATOM 513 O O . ALA A 1 71 ? -10.976 0.007 18.808 1.00 88.19 71 ALA A O 1
ATOM 514 N N . ASP A 1 72 ? -11.236 -1.851 20.025 1.00 91.62 72 ASP A N 1
ATOM 515 C CA . ASP A 1 72 ? -9.796 -2.083 20.160 1.00 91.62 72 ASP A CA 1
ATOM 516 C C . ASP A 1 72 ? -9.203 -2.682 18.883 1.00 91.62 72 ASP A C 1
ATOM 518 O O . ASP A 1 72 ? -8.237 -2.135 18.348 1.00 91.62 72 ASP A O 1
ATOM 522 N N . ASP A 1 73 ? -9.857 -3.680 18.288 1.00 93.12 73 ASP A N 1
ATOM 523 C CA . ASP A 1 73 ? -9.492 -4.194 16.962 1.00 93.12 73 ASP A CA 1
ATOM 524 C C . ASP A 1 73 ? -9.629 -3.108 15.889 1.00 93.12 73 ASP A C 1
ATOM 526 O O . ASP A 1 73 ? -8.823 -3.027 14.959 1.00 93.12 73 ASP A O 1
ATOM 530 N N . ARG A 1 74 ? -10.614 -2.212 16.038 1.00 92.38 74 ARG A N 1
ATOM 531 C CA . ARG A 1 74 ? -10.789 -1.064 15.141 1.00 92.38 74 ARG A CA 1
ATOM 532 C C . ARG A 1 74 ? -9.592 -0.119 15.195 1.00 92.38 74 ARG A C 1
ATOM 534 O O . ARG A 1 74 ? -9.130 0.342 14.148 1.00 92.38 74 ARG A O 1
ATOM 541 N N . LYS A 1 75 ? -9.069 0.159 16.393 1.00 91.38 75 LYS A N 1
ATOM 542 C CA . LYS A 1 75 ? -7.846 0.956 16.565 1.00 91.38 75 LYS A CA 1
ATOM 543 C C . LYS A 1 75 ? -6.638 0.249 15.966 1.00 91.38 75 LYS A C 1
ATOM 545 O O . LYS A 1 75 ? -5.842 0.909 15.308 1.00 91.38 75 LYS A O 1
ATOM 550 N N . ILE A 1 76 ? -6.508 -1.066 16.143 1.00 93.88 76 ILE A N 1
ATOM 551 C CA . ILE A 1 76 ? -5.407 -1.839 15.549 1.00 93.88 76 ILE A CA 1
ATOM 552 C C . ILE A 1 76 ? -5.464 -1.753 14.021 1.00 93.88 76 ILE A C 1
ATOM 554 O O . ILE A 1 76 ? -4.458 -1.428 13.392 1.00 93.88 76 ILE A O 1
ATOM 558 N N . LEU A 1 77 ? -6.642 -1.957 13.425 1.00 93.81 77 LEU A N 1
ATOM 559 C CA . LEU A 1 77 ? -6.839 -1.861 11.978 1.00 93.81 77 LEU A CA 1
ATOM 560 C C . LEU A 1 77 ? -6.473 -0.467 11.448 1.00 93.81 77 LEU A C 1
ATOM 562 O O . LEU A 1 77 ? -5.669 -0.344 10.525 1.00 93.81 77 LEU A O 1
ATOM 566 N N . ASN A 1 78 ? -7.012 0.594 12.055 1.00 94.00 78 ASN A N 1
ATOM 567 C CA . ASN A 1 78 ? -6.717 1.967 11.639 1.00 94.00 78 ASN A CA 1
ATOM 568 C C . ASN A 1 78 ? -5.243 2.337 11.874 1.00 94.00 78 ASN A C 1
ATOM 570 O O . ASN A 1 78 ? -4.635 2.996 11.034 1.00 94.00 78 ASN A O 1
ATOM 574 N N . GLY A 1 79 ? -4.643 1.879 12.974 1.00 93.50 79 GLY A N 1
ATOM 575 C CA . GLY A 1 79 ? -3.222 2.062 13.267 1.00 93.50 79 GLY A CA 1
ATOM 576 C C . GLY A 1 79 ? -2.322 1.384 12.238 1.00 93.50 79 GLY A C 1
ATOM 577 O O . GLY A 1 79 ? -1.372 2.001 11.759 1.00 93.50 79 GLY A O 1
ATOM 578 N N . ALA A 1 80 ? -2.656 0.159 11.830 1.00 94.19 80 ALA A N 1
ATOM 579 C CA . ALA A 1 80 ? -1.936 -0.559 10.783 1.00 94.19 80 ALA A CA 1
ATOM 580 C C . ALA A 1 80 ? -2.032 0.159 9.426 1.00 94.19 80 ALA A C 1
ATOM 582 O O . ALA A 1 80 ? -1.020 0.305 8.739 1.00 94.19 80 ALA A O 1
ATOM 583 N N . ILE A 1 81 ? -3.216 0.670 9.066 1.00 94.69 81 ILE A N 1
ATOM 584 C CA . ILE A 1 81 ? -3.411 1.464 7.842 1.00 94.69 81 ILE A CA 1
ATOM 585 C C . ILE A 1 81 ? -2.575 2.752 7.895 1.00 94.69 81 ILE A C 1
ATOM 587 O O . ILE A 1 81 ? -1.876 3.065 6.932 1.00 94.69 81 ILE A O 1
ATOM 591 N N . ALA A 1 82 ? -2.597 3.474 9.021 1.00 94.31 82 ALA A N 1
ATOM 592 C CA . ALA A 1 82 ? -1.808 4.691 9.205 1.00 94.31 82 ALA A CA 1
ATOM 593 C C . ALA A 1 82 ? -0.303 4.419 9.071 1.00 94.31 82 ALA A C 1
ATOM 595 O O . ALA A 1 82 ? 0.385 5.105 8.316 1.00 94.31 82 ALA A O 1
ATOM 596 N N . ALA A 1 83 ? 0.204 3.397 9.767 1.00 93.69 83 ALA A N 1
ATOM 597 C CA . ALA A 1 83 ? 1.614 3.027 9.737 1.00 93.69 83 ALA A CA 1
ATOM 598 C C . ALA A 1 83 ? 2.067 2.614 8.330 1.00 93.69 83 ALA A C 1
ATOM 600 O O . ALA A 1 83 ? 3.124 3.050 7.873 1.00 93.69 83 ALA A O 1
ATOM 601 N N . ASN A 1 84 ? 1.253 1.827 7.618 1.00 92.25 84 ASN A N 1
ATOM 602 C CA . ASN A 1 84 ? 1.552 1.429 6.246 1.00 92.25 84 ASN A CA 1
ATOM 603 C C . ASN A 1 84 ? 1.622 2.644 5.310 1.00 92.25 84 ASN A C 1
ATOM 605 O O . ASN A 1 84 ? 2.603 2.799 4.583 1.00 92.25 84 ASN A O 1
ATOM 609 N N . ALA A 1 85 ? 0.628 3.532 5.375 1.00 91.56 85 ALA A N 1
ATOM 610 C CA . ALA A 1 85 ? 0.569 4.722 4.537 1.00 91.56 85 ALA A CA 1
ATOM 611 C C . ALA A 1 85 ? 1.757 5.668 4.798 1.00 91.56 85 ALA A C 1
ATOM 613 O O . ALA A 1 85 ? 2.407 6.122 3.858 1.00 91.56 85 ALA A O 1
ATOM 614 N N . ILE A 1 86 ? 2.114 5.899 6.067 1.00 91.00 86 ILE A N 1
ATOM 615 C CA . ILE A 1 86 ? 3.288 6.706 6.437 1.00 91.00 86 ILE A CA 1
ATOM 616 C C . ILE A 1 86 ? 4.584 6.050 5.947 1.00 91.00 86 ILE A C 1
ATOM 618 O O . ILE A 1 86 ? 5.429 6.728 5.364 1.00 91.00 86 ILE A O 1
ATOM 622 N N . GLY A 1 87 ? 4.741 4.738 6.138 1.00 90.75 87 GLY A N 1
ATOM 623 C CA . GLY A 1 87 ? 5.913 4.008 5.653 1.00 90.75 87 GLY A CA 1
ATOM 624 C C . GLY A 1 87 ? 6.057 4.086 4.132 1.00 90.75 87 GLY A C 1
ATOM 625 O O . GLY A 1 87 ? 7.151 4.314 3.619 1.00 90.75 87 GLY A O 1
ATOM 626 N N . ASN A 1 88 ? 4.946 3.974 3.402 1.00 88.56 88 ASN A N 1
ATOM 627 C CA . ASN A 1 88 ? 4.926 4.080 1.946 1.00 88.56 88 ASN A CA 1
ATOM 628 C C . ASN A 1 88 ? 5.269 5.504 1.471 1.00 88.56 88 ASN A C 1
ATOM 630 O O . ASN A 1 88 ? 6.098 5.681 0.578 1.00 88.56 88 ASN A O 1
ATOM 63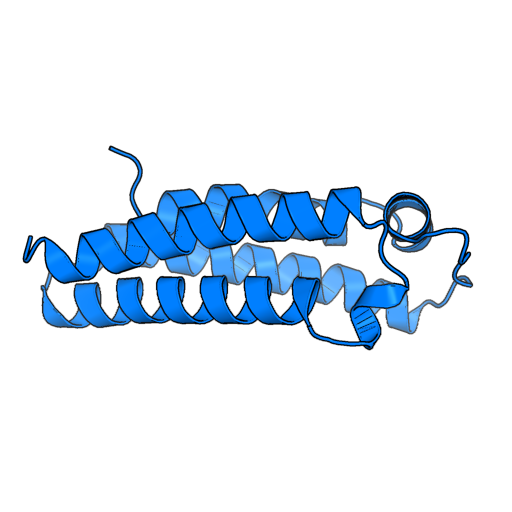4 N N . ALA A 1 89 ? 4.709 6.525 2.124 1.00 88.88 89 ALA A N 1
ATOM 635 C CA . ALA A 1 89 ? 5.067 7.923 1.904 1.00 88.88 89 ALA A CA 1
ATOM 636 C C . ALA A 1 89 ? 6.572 8.171 2.114 1.00 88.88 89 ALA A C 1
ATOM 638 O O . ALA A 1 89 ? 7.235 8.745 1.248 1.00 88.88 89 ALA A O 1
ATOM 639 N N . ALA A 1 90 ? 7.130 7.692 3.230 1.00 87.50 90 ALA A N 1
ATOM 640 C CA . ALA A 1 90 ? 8.548 7.841 3.544 1.00 87.50 90 ALA A CA 1
ATOM 641 C C . ALA A 1 90 ? 9.444 7.138 2.513 1.00 87.50 90 ALA A C 1
ATOM 643 O O . ALA A 1 90 ? 10.430 7.723 2.065 1.00 87.50 90 ALA A O 1
ATOM 644 N N . LEU A 1 91 ? 9.074 5.928 2.076 1.00 88.69 91 LEU A N 1
ATOM 645 C CA . LEU A 1 91 ? 9.804 5.187 1.047 1.00 88.69 91 LEU A CA 1
ATOM 646 C C . LEU A 1 91 ? 9.919 5.997 -0.255 1.00 88.69 91 LEU A C 1
ATOM 648 O O . LEU A 1 91 ? 11.015 6.147 -0.788 1.00 88.69 91 LEU A O 1
ATOM 652 N N . PHE A 1 92 ? 8.814 6.558 -0.749 1.00 84.19 92 PHE A N 1
ATOM 653 C CA . PHE A 1 92 ? 8.799 7.291 -2.021 1.00 84.19 92 PHE A CA 1
ATOM 654 C C . PHE A 1 92 ? 9.480 8.660 -1.962 1.00 84.19 92 PHE A C 1
ATOM 656 O O . PHE A 1 92 ? 9.968 9.143 -2.986 1.00 84.19 92 PHE A O 1
ATOM 663 N N . VAL A 1 93 ? 9.556 9.286 -0.787 1.00 81.88 93 VAL A N 1
ATOM 664 C CA . VAL A 1 93 ? 10.200 10.599 -0.635 1.00 81.88 93 VAL A CA 1
ATOM 665 C C . VAL A 1 93 ? 11.679 10.474 -0.287 1.00 81.88 93 VAL A C 1
ATOM 667 O O . VAL A 1 93 ? 12.486 11.197 -0.860 1.00 81.88 93 VAL A O 1
ATOM 670 N N . GLN A 1 94 ? 12.053 9.567 0.617 1.00 83.00 94 GLN A N 1
ATOM 671 C CA . GLN A 1 94 ? 13.378 9.576 1.248 1.00 83.00 94 GLN A CA 1
ATOM 672 C C . GLN A 1 94 ? 14.298 8.432 0.809 1.00 83.00 94 GLN A C 1
ATOM 674 O O . GLN A 1 94 ? 15.510 8.517 1.007 1.00 83.00 94 GLN A O 1
ATOM 679 N N . HIS A 1 95 ? 13.766 7.348 0.238 1.00 85.19 95 HIS A N 1
ATOM 680 C CA . HIS A 1 95 ? 14.585 6.178 -0.059 1.00 85.19 95 HIS A CA 1
ATOM 681 C C . HIS A 1 95 ? 15.267 6.290 -1.429 1.00 85.19 95 HIS A C 1
ATOM 683 O O . HIS A 1 95 ? 14.593 6.407 -2.449 1.00 85.19 95 HIS A O 1
ATOM 689 N N . LYS A 1 96 ? 16.600 6.145 -1.466 1.00 83.56 96 LYS A N 1
ATOM 690 C CA . LYS A 1 96 ? 17.424 6.278 -2.690 1.00 83.56 96 LYS A CA 1
ATOM 691 C C . LYS A 1 96 ? 16.993 5.368 -3.841 1.00 83.56 96 LYS A C 1
ATOM 693 O O . LYS A 1 96 ? 17.086 5.737 -5.001 1.00 83.56 96 LYS A O 1
ATOM 698 N N . PHE A 1 97 ? 16.474 4.179 -3.524 1.00 78.69 97 PHE A N 1
ATOM 699 C CA . PHE A 1 97 ? 15.901 3.274 -4.532 1.00 78.69 97 PHE A CA 1
ATOM 700 C C . PHE A 1 97 ? 14.818 3.949 -5.397 1.00 78.69 97 PHE A C 1
ATOM 702 O O . PHE A 1 97 ? 14.671 3.617 -6.569 1.00 78.69 97 PHE A O 1
ATOM 709 N N . MET A 1 98 ? 14.084 4.917 -4.841 1.00 87.19 98 MET A N 1
ATOM 710 C CA . MET A 1 98 ? 13.009 5.621 -5.540 1.00 87.19 98 MET A CA 1
ATOM 711 C C . MET A 1 98 ? 13.505 6.790 -6.397 1.00 87.19 98 MET A C 1
ATOM 713 O O . MET A 1 98 ? 12.700 7.397 -7.097 1.00 87.19 98 MET A O 1
ATOM 717 N N . ASP A 1 99 ? 14.808 7.085 -6.427 1.00 86.62 99 ASP A N 1
ATOM 718 C CA . ASP A 1 99 ? 15.370 8.145 -7.279 1.00 86.62 99 ASP A CA 1
ATOM 719 C C . ASP A 1 99 ? 15.255 7.843 -8.775 1.00 86.62 99 ASP A C 1
ATOM 721 O O . ASP A 1 99 ? 15.255 8.756 -9.599 1.00 86.62 99 ASP A O 1
ATOM 725 N N . HIS A 1 100 ? 15.062 6.573 -9.128 1.00 85.56 100 HIS A N 1
ATOM 726 C CA . HIS A 1 100 ? 14.783 6.158 -10.498 1.00 85.56 100 HIS A CA 1
ATOM 727 C C . HIS A 1 100 ? 13.326 6.396 -10.920 1.00 85.56 100 HIS A C 1
ATOM 729 O O . HIS A 1 100 ? 13.029 6.330 -12.111 1.00 85.56 100 HIS A O 1
ATOM 735 N N . VAL A 1 101 ? 12.413 6.673 -9.982 1.00 88.19 101 VAL A N 1
ATOM 736 C CA . VAL A 1 101 ? 11.001 6.965 -10.266 1.00 88.19 101 VAL A CA 1
ATOM 737 C C . VAL A 1 101 ? 10.838 8.448 -10.593 1.00 88.19 101 VAL A C 1
ATOM 739 O O . VAL A 1 101 ? 11.438 9.307 -9.945 1.00 88.19 101 VAL A O 1
ATOM 742 N N . LYS A 1 102 ? 9.991 8.765 -11.578 1.00 89.56 102 LYS A N 1
ATOM 743 C CA . LYS A 1 102 ? 9.669 10.149 -11.952 1.00 89.56 102 LYS A CA 1
ATOM 744 C C . LYS A 1 102 ? 9.200 10.962 -10.733 1.00 89.56 102 LYS A C 1
ATOM 746 O O . LYS A 1 102 ? 8.330 10.480 -9.995 1.00 89.56 102 LYS A O 1
ATOM 751 N N . PRO A 1 103 ? 9.727 12.182 -10.512 1.00 88.94 103 PRO A N 1
ATOM 752 C CA . PRO A 1 103 ? 9.378 13.000 -9.351 1.00 88.94 103 PRO A CA 1
ATOM 753 C C . PRO A 1 103 ? 7.872 13.213 -9.175 1.00 88.94 103 PRO A C 1
ATOM 755 O O . PRO A 1 103 ? 7.364 13.125 -8.060 1.00 88.94 103 PRO A O 1
ATOM 758 N N . GLU A 1 104 ? 7.134 13.424 -10.262 1.00 88.44 104 GLU A N 1
ATOM 759 C CA . GLU A 1 104 ? 5.691 13.679 -10.242 1.00 88.44 104 GLU A CA 1
ATOM 760 C C . GLU A 1 104 ? 4.916 12.481 -9.681 1.00 88.44 104 GLU A C 1
ATOM 762 O O . GLU A 1 104 ? 3.974 12.649 -8.908 1.00 88.44 104 GLU A O 1
ATOM 767 N N . LEU A 1 105 ? 5.348 11.262 -10.012 1.00 88.50 105 LEU A N 1
ATOM 768 C CA . LEU A 1 105 ? 4.732 10.030 -9.518 1.00 88.50 105 LEU A CA 1
ATOM 769 C C . LEU A 1 105 ? 5.090 9.766 -8.053 1.00 88.50 105 LEU A C 1
ATOM 771 O O . LEU A 1 105 ? 4.253 9.266 -7.300 1.00 88.50 105 LEU A O 1
ATOM 775 N N . ARG A 1 106 ? 6.298 10.154 -7.620 1.00 89.12 106 ARG A N 1
ATOM 776 C CA . ARG A 1 106 ? 6.689 10.117 -6.201 1.00 89.12 106 ARG A CA 1
ATOM 777 C C . ARG A 1 106 ? 5.811 11.052 -5.370 1.00 89.12 106 ARG A C 1
ATOM 779 O O . ARG A 1 106 ? 5.304 10.637 -4.328 1.00 89.12 106 ARG A O 1
ATOM 786 N N . TRP A 1 107 ? 5.581 12.276 -5.848 1.00 88.81 107 TRP A N 1
ATOM 787 C CA . TRP A 1 107 ? 4.709 13.250 -5.185 1.00 88.81 107 TRP A CA 1
ATOM 788 C C . TRP A 1 107 ? 3.237 12.843 -5.207 1.00 88.81 107 TRP A C 1
ATOM 790 O O . TRP A 1 107 ? 2.554 13.005 -4.196 1.00 88.81 107 TRP A O 1
ATOM 800 N N . LEU A 1 108 ? 2.754 12.266 -6.311 1.00 88.31 108 LEU A N 1
ATOM 801 C CA . LEU A 1 108 ? 1.404 11.711 -6.382 1.00 88.31 108 LEU A CA 1
ATOM 802 C C . LEU A 1 108 ? 1.209 10.608 -5.334 1.00 88.31 108 LEU A C 1
ATOM 804 O O . LEU A 1 108 ? 0.247 10.659 -4.567 1.00 88.31 108 LEU A O 1
ATOM 808 N N . ASN A 1 109 ? 2.150 9.658 -5.246 1.00 88.75 109 ASN A N 1
ATOM 809 C CA . ASN A 1 109 ? 2.098 8.609 -4.231 1.00 88.75 109 ASN A CA 1
ATOM 810 C C . ASN A 1 109 ? 2.148 9.198 -2.815 1.00 88.75 109 ASN A C 1
ATOM 812 O O . ASN A 1 109 ? 1.341 8.816 -1.972 1.00 88.75 109 ASN A O 1
ATOM 816 N N . LEU A 1 110 ? 3.026 10.175 -2.557 1.00 89.62 110 LEU A N 1
ATOM 817 C CA . LEU A 1 110 ? 3.069 10.861 -1.266 1.00 89.62 110 LEU A CA 1
ATOM 818 C C . LEU A 1 110 ? 1.713 11.480 -0.909 1.00 89.62 110 LEU A C 1
ATOM 820 O O . LEU A 1 110 ? 1.227 11.262 0.196 1.00 89.62 110 LEU A O 1
ATOM 824 N N . GLY A 1 111 ? 1.103 12.237 -1.823 1.00 89.56 111 GLY A N 1
ATOM 825 C CA . GLY A 1 111 ? -0.180 12.897 -1.581 1.00 89.56 111 GLY A CA 1
ATOM 826 C C . GLY A 1 111 ? -1.297 11.898 -1.282 1.00 89.56 111 GLY A C 1
ATOM 827 O O . GLY A 1 111 ? -2.039 12.065 -0.313 1.00 89.56 111 GLY A O 1
ATOM 828 N N . MET A 1 112 ? -1.371 10.816 -2.062 1.00 9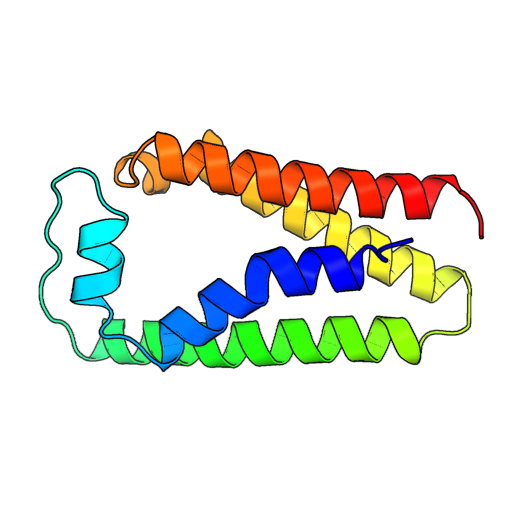0.38 112 MET A N 1
ATOM 829 C CA . MET A 1 112 ? -2.338 9.739 -1.841 1.00 90.38 112 MET A CA 1
ATOM 830 C C . MET A 1 112 ? -2.147 9.086 -0.468 1.00 90.38 112 MET A C 1
ATOM 832 O O . MET A 1 112 ? -3.110 8.950 0.288 1.00 90.38 112 MET A O 1
ATOM 836 N N . GLN A 1 113 ? -0.911 8.731 -0.112 1.00 91.31 113 GLN A N 1
ATOM 837 C CA . GLN A 1 113 ? -0.627 8.054 1.151 1.00 91.31 113 GLN A CA 1
ATOM 838 C C . GLN A 1 113 ? -0.761 8.983 2.362 1.00 91.31 113 GLN A C 1
ATOM 840 O O . GLN A 1 113 ? -1.280 8.568 3.394 1.00 91.31 113 GLN A O 1
ATOM 845 N N . ALA A 1 114 ? -0.398 10.260 2.239 1.00 90.25 114 ALA A N 1
ATOM 846 C CA . ALA A 1 114 ? -0.652 11.260 3.273 1.00 90.25 114 ALA A CA 1
ATOM 847 C C . ALA A 1 114 ? -2.158 11.426 3.534 1.00 90.25 114 ALA A C 1
ATOM 849 O O . ALA A 1 114 ? -2.576 11.523 4.687 1.00 90.25 114 ALA A O 1
ATOM 850 N N . GLY A 1 115 ? -2.985 11.387 2.482 1.00 90.62 115 GLY A N 1
ATOM 851 C CA . GLY A 1 115 ? -4.443 11.387 2.606 1.00 90.62 115 GLY A CA 1
ATOM 852 C C . GLY A 1 115 ? -4.974 10.171 3.373 1.00 90.62 115 GLY A C 1
ATOM 853 O O . GLY A 1 115 ? -5.761 10.329 4.308 1.00 90.62 115 GLY A O 1
ATOM 854 N N . VAL A 1 116 ? -4.510 8.962 3.034 1.00 93.38 116 VAL A N 1
ATOM 855 C CA . VAL A 1 116 ? -4.893 7.725 3.743 1.00 93.38 116 VAL A CA 1
ATOM 856 C C . VAL A 1 116 ? -4.433 7.754 5.201 1.00 93.38 116 VAL A C 1
ATOM 858 O O . VAL A 1 116 ? -5.228 7.468 6.097 1.00 93.38 116 VAL A O 1
ATOM 861 N N . ALA A 1 117 ? -3.188 8.162 5.458 1.00 92.50 117 ALA A N 1
ATOM 862 C CA . ALA A 1 117 ? -2.653 8.315 6.807 1.00 92.50 117 ALA A CA 1
ATOM 863 C C . ALA A 1 117 ? -3.470 9.325 7.624 1.00 92.50 117 ALA A C 1
ATOM 865 O O . ALA A 1 117 ? -3.841 9.036 8.757 1.00 92.50 117 ALA A O 1
ATOM 866 N N . GLY A 1 118 ? -3.812 10.478 7.042 1.00 91.56 118 GLY A N 1
ATOM 867 C CA . GLY A 1 118 ? -4.632 11.499 7.692 1.00 91.56 118 GLY A CA 1
ATOM 868 C C . GLY A 1 118 ? -6.025 10.989 8.063 1.00 91.56 118 GLY A C 1
ATOM 869 O O . GLY A 1 118 ? -6.477 11.208 9.187 1.00 91.56 118 GLY A O 1
ATOM 870 N N . LEU A 1 119 ? -6.685 10.250 7.163 1.00 91.38 119 LEU A N 1
ATOM 871 C CA . LEU A 1 119 ? -7.971 9.604 7.450 1.00 91.38 119 LEU A CA 1
ATOM 872 C C . LEU A 1 119 ? -7.849 8.581 8.587 1.00 91.38 119 LEU A C 1
ATOM 874 O O . LEU A 1 119 ? -8.686 8.565 9.489 1.00 91.38 119 LEU A O 1
ATOM 878 N N . ALA A 1 120 ? -6.807 7.749 8.560 1.00 91.06 120 ALA A N 1
ATOM 879 C CA . ALA A 1 120 ? -6.567 6.715 9.560 1.00 91.06 120 ALA A CA 1
ATOM 880 C C . ALA A 1 120 ? -6.244 7.298 10.944 1.00 91.06 120 ALA A C 1
ATOM 882 O O . ALA A 1 120 ? -6.839 6.890 11.939 1.00 91.06 120 ALA A O 1
ATOM 883 N N . VAL A 1 121 ? -5.367 8.304 11.010 1.00 91.31 121 VAL A N 1
ATOM 884 C CA . VAL A 1 121 ? -5.028 9.013 12.253 1.00 91.31 121 VAL A CA 1
ATOM 885 C C . VAL A 1 121 ? -6.245 9.740 12.807 1.00 91.31 121 VAL A C 1
ATOM 887 O O . VAL A 1 121 ? -6.532 9.623 13.995 1.00 91.31 121 VAL A O 1
ATOM 890 N N . LYS A 1 122 ? -7.016 10.431 11.959 1.00 90.69 122 LYS A N 1
ATOM 891 C CA . LYS A 1 122 ? -8.272 11.055 12.388 1.00 90.69 122 LYS A CA 1
ATOM 892 C C . LYS A 1 122 ? -9.220 10.023 13.007 1.00 90.69 122 LYS A C 1
ATOM 894 O O . LYS A 1 122 ? -9.757 10.264 14.081 1.00 90.69 122 LYS A O 1
ATOM 899 N N . ALA A 1 123 ? -9.376 8.858 12.377 1.00 87.88 123 ALA A N 1
ATOM 900 C CA . ALA A 1 123 ? -10.225 7.792 12.903 1.00 87.88 123 ALA A CA 1
ATOM 901 C C . ALA A 1 123 ? -9.744 7.246 14.264 1.00 87.88 123 ALA A C 1
ATOM 903 O O . ALA A 1 123 ? -10.569 6.830 15.070 1.00 87.88 123 ALA A O 1
ATOM 904 N N . LEU A 1 124 ? -8.437 7.276 14.553 1.00 87.12 124 LEU A N 1
ATOM 905 C CA . LEU A 1 124 ? -7.902 6.934 15.880 1.00 87.12 124 LEU A CA 1
ATOM 906 C C . LEU A 1 124 ? -8.236 7.993 16.939 1.00 87.12 124 LEU A C 1
ATOM 908 O O . LEU A 1 124 ? -8.495 7.652 18.093 1.00 87.12 124 LEU A O 1
ATOM 912 N N . LEU A 1 125 ? -8.221 9.271 16.552 1.00 86.25 125 LEU A N 1
ATOM 913 C CA . LEU A 1 125 ? -8.501 10.395 17.448 1.00 86.25 125 LEU A CA 1
ATOM 914 C C . LEU A 1 125 ? -9.996 10.532 17.764 1.00 86.25 125 LEU A C 1
ATOM 916 O O . LEU A 1 125 ? -10.348 10.893 18.886 1.00 86.25 125 LEU A O 1
ATOM 920 N N . ASP A 1 126 ? -10.869 10.203 16.810 1.00 81.81 126 ASP A N 1
ATOM 921 C CA . ASP A 1 126 ? -12.309 10.462 16.911 1.00 81.81 126 ASP A CA 1
ATOM 922 C C . ASP A 1 126 ? -13.067 9.546 17.906 1.00 81.81 126 ASP A C 1
ATOM 924 O O . ASP A 1 126 ? -14.258 9.758 18.116 1.00 81.81 126 ASP A O 1
ATOM 928 N N . LYS A 1 127 ? -12.415 8.577 18.577 1.00 58.94 127 LYS A N 1
ATOM 929 C CA . LYS A 1 127 ? -12.988 7.665 19.611 1.00 58.94 127 LYS A CA 1
ATOM 930 C C . LYS A 1 127 ? -14.349 7.010 19.268 1.00 58.94 127 LYS A C 1
ATOM 932 O O . LYS A 1 127 ? -15.037 6.551 20.181 1.00 58.94 127 LYS A O 1
ATOM 937 N N . LYS A 1 128 ? -14.744 6.966 17.996 1.00 51.91 128 LYS A N 1
ATOM 938 C CA . LYS A 1 128 ? -15.968 6.303 17.527 1.00 51.91 128 LYS A CA 1
ATOM 939 C C . LYS A 1 128 ? -15.698 4.871 17.104 1.00 51.91 128 LYS A C 1
ATOM 941 O O . LYS A 1 128 ? -14.655 4.641 16.453 1.00 51.91 128 LYS A O 1
#

Secondary structure (DSSP, 8-state):
---HHHHHHHHHHHHHHHHHHS-HHHHHHHHBSS-PPPP-HHHHHHHHHHHHHHHHHHHHHHHHHHH--SHHHHHHHHHHHHHHHHHHHHHHHH-GGGGGB-HHHHHHHHHHHHHHHHHHHHHHHT--